Protein AF-A0A9J6GB82-F1 (afdb_monomer_lite)

Structure (mmCIF, N/CA/C/O backbone):
data_AF-A0A9J6GB82-F1
#
_entry.id   AF-A0A9J6GB82-F1
#
loop_
_atom_site.group_PDB
_atom_site.id
_atom_site.type_symbol
_atom_site.label_atom_id
_atom_site.label_alt_id
_atom_site.label_comp_id
_atom_site.label_asym_id
_atom_site.label_entity_id
_atom_site.label_seq_id
_atom_site.pdbx_PDB_ins_code
_atom_site.Cartn_x
_atom_site.Cartn_y
_atom_site.Cartn_z
_atom_site.occupancy
_atom_site.B_iso_or_equiv
_atom_site.auth_seq_id
_atom_site.auth_comp_id
_atom_site.auth_asym_id
_atom_site.auth_atom_id
_atom_site.pdbx_PDB_model_num
ATOM 1 N N . MET A 1 1 ? 5.779 -40.591 -22.120 1.00 40.41 1 MET A N 1
ATOM 2 C CA . MET A 1 1 ? 6.495 -39.303 -22.008 1.00 40.41 1 MET A CA 1
ATOM 3 C C . MET A 1 1 ? 5.461 -38.255 -21.638 1.00 40.41 1 MET A C 1
ATOM 5 O O . MET A 1 1 ? 4.477 -38.125 -22.351 1.00 40.41 1 MET A O 1
ATOM 9 N N . TYR A 1 2 ? 5.602 -37.665 -20.453 1.00 55.88 2 TYR A N 1
ATOM 10 C CA . TYR A 1 2 ? 4.615 -36.781 -19.829 1.00 55.88 2 TYR A CA 1
ATOM 11 C C . TYR A 1 2 ? 4.659 -35.373 -20.423 1.00 55.88 2 TYR A C 1
ATOM 13 O O . TYR A 1 2 ? 5.743 -34.880 -20.708 1.00 55.88 2 TYR A O 1
ATOM 21 N N . VAL A 1 3 ? 3.507 -34.705 -20.462 1.00 50.44 3 VAL A N 1
ATOM 22 C CA . VAL A 1 3 ? 3.383 -33.287 -20.090 1.00 50.44 3 VAL A CA 1
ATOM 23 C C . VAL A 1 3 ? 1.976 -33.082 -19.535 1.00 50.44 3 VAL A C 1
ATOM 25 O O . VAL A 1 3 ? 1.003 -32.949 -20.272 1.00 50.44 3 VAL A O 1
ATOM 28 N N . VAL A 1 4 ? 1.864 -33.134 -18.208 1.00 53.59 4 VAL A N 1
ATOM 29 C CA . VAL A 1 4 ? 0.681 -32.659 -17.488 1.00 53.59 4 VAL A CA 1
ATOM 30 C C . VAL A 1 4 ? 0.825 -31.141 -17.424 1.00 53.59 4 VAL A C 1
ATOM 32 O O . VAL A 1 4 ? 1.729 -30.641 -16.759 1.00 53.59 4 VAL A O 1
ATOM 35 N N . PHE A 1 5 ? -0.011 -30.404 -18.154 1.00 46.59 5 PHE A N 1
ATOM 36 C CA . PHE A 1 5 ? -0.054 -28.944 -18.079 1.00 46.59 5 PHE A CA 1
ATOM 37 C C . PHE A 1 5 ? -0.702 -28.521 -16.752 1.00 46.59 5 PHE A C 1
ATOM 39 O O . PHE A 1 5 ? -1.906 -28.286 -16.683 1.00 46.59 5 PHE A O 1
ATOM 46 N N . PHE A 1 6 ? 0.091 -28.420 -15.685 1.00 54.97 6 PHE A N 1
ATOM 47 C CA . PHE A 1 6 ? -0.259 -27.577 -14.542 1.00 54.97 6 PHE A CA 1
ATOM 48 C C . PHE A 1 6 ? -0.023 -26.123 -14.967 1.00 54.97 6 PHE A C 1
ATOM 50 O O . PHE A 1 6 ? 1.112 -25.656 -14.994 1.00 54.97 6 PHE A O 1
ATOM 57 N N . SER A 1 7 ? -1.076 -25.408 -15.369 1.00 50.91 7 SER A N 1
ATOM 58 C CA . SER A 1 7 ? -0.978 -23.957 -15.548 1.00 50.91 7 SER A CA 1
ATOM 59 C C . SER A 1 7 ? -0.964 -23.311 -14.164 1.00 50.91 7 SER A C 1
ATOM 61 O O . SER A 1 7 ? -1.966 -23.286 -13.453 1.00 50.91 7 SER A O 1
ATOM 63 N N . GLU A 1 8 ? 0.224 -22.869 -13.765 1.00 52.09 8 GLU A N 1
ATOM 64 C CA . GLU A 1 8 ? 0.531 -22.174 -12.521 1.00 52.09 8 GLU A CA 1
ATOM 65 C C . GLU A 1 8 ? -0.309 -20.897 -12.347 1.00 52.09 8 GLU A C 1
ATOM 67 O O . GLU A 1 8 ? 0.006 -19.841 -12.889 1.00 52.09 8 GLU A O 1
ATOM 72 N N . THR A 1 9 ? -1.359 -20.946 -11.529 1.00 51.50 9 THR A N 1
ATOM 73 C CA . THR A 1 9 ? -2.126 -19.745 -11.151 1.00 51.50 9 THR A CA 1
ATOM 74 C C . THR A 1 9 ? -1.518 -18.985 -9.962 1.00 51.50 9 THR A C 1
ATOM 76 O O . THR A 1 9 ? -2.016 -17.922 -9.598 1.00 51.50 9 THR A O 1
ATOM 79 N N . PHE A 1 10 ? -0.438 -19.492 -9.352 1.00 47.72 10 PHE A N 1
ATOM 80 C CA . PHE A 1 10 ? 0.203 -18.897 -8.166 1.00 47.72 10 PHE A CA 1
ATOM 81 C C . PHE A 1 10 ? 1.294 -17.862 -8.475 1.00 47.72 10 PHE A C 1
ATOM 83 O O . PHE A 1 10 ? 1.658 -17.069 -7.605 1.00 47.72 10 PHE A O 1
ATOM 90 N N . THR A 1 11 ? 1.814 -17.821 -9.700 1.00 55.34 11 THR A N 1
ATOM 91 C CA . THR A 1 11 ? 2.934 -16.939 -10.054 1.00 55.34 11 THR A CA 1
ATOM 92 C C . THR A 1 11 ? 2.508 -15.479 -10.213 1.00 55.34 11 THR A C 1
ATOM 94 O O . THR A 1 11 ? 3.229 -14.588 -9.770 1.00 55.34 11 THR A O 1
ATOM 97 N N . CYS A 1 12 ? 1.318 -15.194 -10.754 1.00 62.28 12 CYS A N 1
ATOM 98 C CA . CYS A 1 12 ? 0.902 -13.824 -11.094 1.00 62.28 12 CYS A CA 1
ATOM 99 C C . CYS A 1 12 ? 0.946 -12.847 -9.900 1.00 62.28 12 CYS A C 1
ATOM 101 O O . CYS A 1 12 ? 1.526 -11.765 -10.002 1.00 62.28 12 CYS A O 1
ATOM 103 N N . SER A 1 13 ? 0.409 -13.240 -8.741 1.00 68.31 13 SER A N 1
ATOM 104 C CA . SER A 1 13 ? 0.400 -12.385 -7.544 1.00 68.31 13 SER A CA 1
ATOM 105 C C . SER A 1 13 ? 1.794 -12.188 -6.948 1.00 68.31 13 SER A C 1
ATOM 107 O O . SER A 1 13 ? 2.110 -11.098 -6.474 1.00 68.31 13 SER A O 1
ATOM 109 N N . HIS A 1 14 ? 2.645 -13.216 -7.002 1.00 75.25 14 HIS A N 1
ATOM 110 C CA . HIS A 1 14 ? 4.022 -13.127 -6.519 1.00 75.25 14 HIS A CA 1
ATOM 111 C C . HIS A 1 14 ? 4.862 -12.178 -7.390 1.00 75.25 14 HIS A C 1
ATOM 113 O O . HIS A 1 14 ? 5.586 -11.328 -6.869 1.00 75.25 14 HIS A O 1
ATOM 119 N N . TYR A 1 15 ? 4.680 -12.235 -8.715 1.00 80.38 15 TYR A N 1
ATOM 120 C CA . TYR A 1 15 ? 5.343 -11.346 -9.678 1.00 80.38 15 TYR A CA 1
ATOM 121 C C . TYR A 1 15 ? 4.963 -9.868 -9.533 1.00 80.38 15 TYR A C 1
ATOM 123 O O . TYR A 1 15 ? 5.671 -8.999 -10.046 1.00 80.38 15 TYR A O 1
ATOM 131 N N . ARG A 1 16 ? 3.885 -9.550 -8.811 1.00 86.38 16 ARG A N 1
ATOM 132 C CA . ARG A 1 16 ? 3.457 -8.164 -8.605 1.00 86.38 16 ARG A CA 1
ATOM 133 C C . ARG A 1 16 ? 4.378 -7.399 -7.653 1.00 86.38 16 ARG A C 1
ATOM 135 O O . ARG A 1 16 ? 4.602 -6.211 -7.857 1.00 86.38 16 ARG A O 1
ATOM 142 N N . ALA A 1 17 ? 4.963 -8.062 -6.655 1.00 87.81 17 ALA A N 1
ATOM 143 C CA . ALA A 1 17 ? 5.850 -7.420 -5.682 1.00 87.81 17 ALA A CA 1
ATOM 144 C C . ALA A 1 17 ? 7.058 -6.695 -6.322 1.00 87.81 17 ALA A C 1
ATOM 146 O O . ALA A 1 17 ? 7.227 -5.500 -6.062 1.00 87.81 17 ALA A O 1
ATOM 147 N N . PRO A 1 18 ? 7.870 -7.330 -7.197 1.00 90.12 18 PRO A N 1
ATOM 148 C CA . PRO A 1 18 ? 8.981 -6.633 -7.844 1.00 90.12 18 PRO A CA 1
ATOM 149 C C . PRO A 1 18 ? 8.511 -5.508 -8.775 1.00 90.12 18 PRO A C 1
ATOM 151 O O . PRO A 1 18 ? 9.185 -4.486 -8.869 1.00 90.12 18 PRO A O 1
ATOM 154 N N . GLN A 1 19 ? 7.350 -5.640 -9.425 1.00 90.31 19 GLN A N 1
ATOM 155 C CA . GLN A 1 19 ? 6.799 -4.580 -10.278 1.00 90.31 19 GLN A CA 1
ATOM 156 C C . GLN A 1 19 ? 6.435 -3.326 -9.470 1.00 90.31 19 GLN A C 1
ATOM 158 O O . GLN A 1 19 ? 6.812 -2.219 -9.856 1.00 90.31 19 GLN A O 1
ATOM 163 N N . LEU A 1 20 ? 5.777 -3.502 -8.319 1.00 90.88 20 LEU A N 1
ATOM 164 C CA . LEU A 1 20 ? 5.459 -2.417 -7.386 1.00 90.88 20 LEU A CA 1
ATOM 165 C C . LEU A 1 20 ? 6.731 -1.754 -6.840 1.00 90.88 20 LEU A C 1
ATOM 167 O O . LEU A 1 20 ? 6.828 -0.528 -6.795 1.00 90.88 20 LEU A O 1
ATOM 171 N N . PHE A 1 21 ? 7.739 -2.555 -6.481 1.00 91.88 21 PHE A N 1
ATOM 172 C CA . PHE A 1 21 ? 9.018 -2.035 -6.001 1.00 91.88 21 PHE A CA 1
ATOM 173 C C . PHE A 1 21 ? 9.749 -1.220 -7.078 1.00 91.88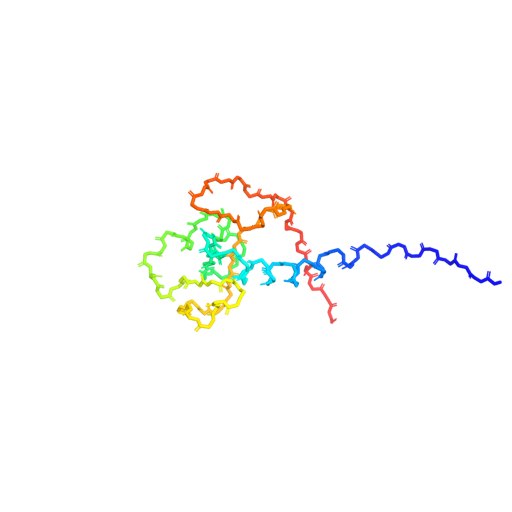 21 PHE A C 1
ATOM 175 O O . PHE A 1 21 ? 10.201 -0.107 -6.811 1.00 91.88 21 PHE A O 1
ATOM 182 N N . ILE A 1 22 ? 9.823 -1.724 -8.314 1.00 92.06 22 ILE A N 1
ATOM 183 C CA . ILE A 1 22 ? 10.440 -1.007 -9.439 1.00 92.06 22 ILE A CA 1
ATOM 184 C C . ILE A 1 22 ? 9.696 0.304 -9.726 1.00 92.06 22 ILE A C 1
ATOM 186 O O . ILE A 1 22 ? 10.341 1.320 -9.992 1.00 92.06 22 ILE A O 1
ATOM 190 N N . GLU A 1 23 ? 8.363 0.318 -9.662 1.00 90.69 23 GLU A N 1
ATOM 191 C CA . GLU A 1 23 ? 7.593 1.550 -9.855 1.00 90.69 23 GLU A CA 1
ATOM 192 C C . GLU A 1 23 ? 7.879 2.578 -8.755 1.00 90.69 23 GLU A C 1
ATOM 194 O O . GLU A 1 23 ? 8.097 3.744 -9.079 1.00 90.69 23 GLU A O 1
ATOM 199 N N . SER A 1 24 ? 7.988 2.148 -7.491 1.00 90.06 24 SER A N 1
ATOM 200 C CA . SER A 1 24 ? 8.310 3.041 -6.363 1.00 90.06 24 SER A CA 1
ATOM 201 C C . SER A 1 24 ? 9.652 3.769 -6.525 1.00 90.06 24 SER A C 1
ATOM 203 O O . SER A 1 24 ? 9.850 4.849 -5.978 1.00 90.06 24 SER A O 1
ATOM 205 N N . LEU A 1 25 ? 10.577 3.196 -7.302 1.00 90.94 25 LEU A N 1
ATOM 206 C CA . LEU A 1 25 ? 11.854 3.819 -7.645 1.00 90.94 25 LEU A CA 1
ATOM 207 C C . LEU A 1 25 ? 11.712 4.828 -8.800 1.00 90.94 25 LEU A C 1
ATOM 209 O O . LEU A 1 25 ? 12.344 5.885 -8.791 1.00 90.94 25 LEU A O 1
ATOM 213 N N . LYS A 1 26 ? 10.928 4.475 -9.827 1.00 87.50 26 LYS A N 1
ATOM 214 C CA . LYS A 1 26 ? 10.820 5.229 -11.086 1.00 87.50 26 LYS A CA 1
ATOM 215 C C . LYS A 1 26 ? 9.892 6.436 -10.979 1.00 87.50 26 LYS A C 1
ATOM 217 O O . LYS A 1 26 ? 10.190 7.480 -11.556 1.00 87.50 26 LYS A O 1
ATOM 222 N N . ASN A 1 27 ? 8.768 6.297 -10.282 1.00 77.19 27 ASN A N 1
ATOM 223 C CA . ASN A 1 27 ? 7.727 7.314 -10.232 1.00 77.19 27 ASN A CA 1
ATOM 224 C C . ASN A 1 27 ? 7.819 8.125 -8.933 1.00 77.19 27 ASN A C 1
ATOM 226 O O . ASN A 1 27 ? 7.295 7.721 -7.906 1.00 77.19 27 ASN A O 1
ATOM 230 N N . ARG A 1 28 ? 8.464 9.297 -8.985 1.00 74.00 28 AR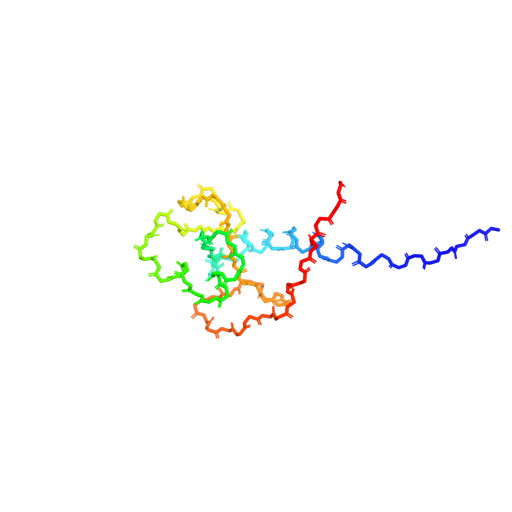G A N 1
ATOM 231 C CA . ARG A 1 28 ? 8.554 10.208 -7.825 1.00 74.00 28 ARG A CA 1
ATOM 232 C C . ARG A 1 28 ? 7.334 11.108 -7.638 1.00 74.00 28 ARG A C 1
ATOM 234 O O . ARG A 1 28 ? 7.218 11.751 -6.603 1.00 74.00 28 ARG A O 1
ATOM 241 N N . SER A 1 29 ? 6.455 11.190 -8.636 1.00 81.19 29 SER A N 1
ATOM 242 C CA . SER A 1 29 ? 5.224 11.986 -8.548 1.00 81.19 29 SER A CA 1
ATOM 243 C C . SER A 1 29 ? 4.094 11.275 -7.804 1.00 81.19 29 SER A C 1
ATOM 245 O O . SER A 1 29 ? 3.099 11.912 -7.473 1.00 81.19 29 SER A O 1
ATOM 247 N N . CYS A 1 30 ? 4.232 9.972 -7.546 1.00 82.56 30 CYS A N 1
ATOM 248 C CA . CYS A 1 30 ? 3.231 9.171 -6.859 1.00 82.56 30 CYS A CA 1
ATOM 249 C C . CYS A 1 30 ? 3.910 8.235 -5.856 1.00 82.56 30 CYS A C 1
ATOM 251 O O . CYS A 1 30 ? 4.680 7.362 -6.253 1.00 82.56 30 CYS A O 1
ATOM 253 N N . SER A 1 31 ? 3.606 8.413 -4.571 1.00 84.75 31 SER A N 1
ATOM 254 C CA . SER A 1 31 ? 4.101 7.561 -3.487 1.00 84.75 31 SER A CA 1
ATOM 255 C C . SER A 1 31 ? 3.065 6.515 -3.098 1.00 84.75 31 SER A C 1
ATOM 257 O O . SER A 1 31 ? 1.874 6.808 -2.998 1.00 84.75 31 SER A O 1
ATOM 259 N N . PHE A 1 32 ? 3.521 5.296 -2.812 1.00 90.31 32 PHE A N 1
ATOM 260 C CA . PHE A 1 32 ? 2.667 4.226 -2.302 1.00 90.31 32 PHE A CA 1
ATOM 261 C C . PHE A 1 32 ? 2.409 4.408 -0.803 1.00 90.31 32 PHE A C 1
ATOM 263 O O . PHE A 1 32 ? 2.970 3.685 0.020 1.00 90.31 32 PHE A O 1
AT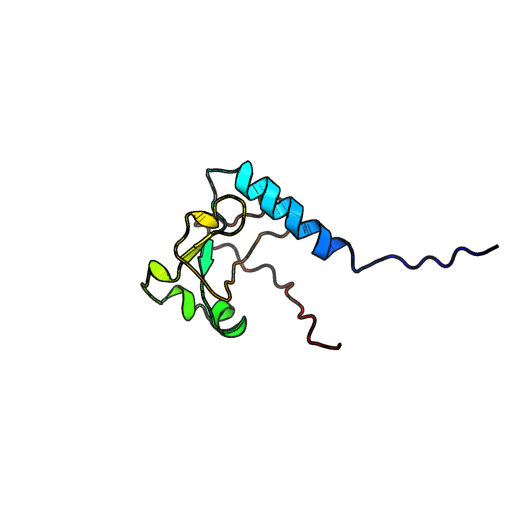OM 270 N N . VAL A 1 33 ? 1.582 5.392 -0.452 1.00 88.12 33 VAL A N 1
ATOM 271 C CA . VAL A 1 33 ? 1.228 5.693 0.940 1.00 88.12 33 VAL A CA 1
ATOM 272 C C . VAL A 1 33 ? 0.463 4.519 1.548 1.00 88.12 33 VAL A C 1
ATOM 274 O O . VAL A 1 33 ? -0.512 4.034 0.969 1.00 88.12 33 VAL A O 1
ATOM 277 N N . SER A 1 34 ? 0.908 4.064 2.714 1.00 88.88 34 SER A N 1
ATOM 278 C CA . SER A 1 34 ? 0.294 2.969 3.461 1.00 88.88 34 SER A CA 1
ATOM 279 C C . SER A 1 34 ? -0.068 3.385 4.878 1.00 88.88 34 SER A C 1
ATOM 281 O O . SER A 1 34 ? 0.553 4.274 5.456 1.00 88.88 34 SER A O 1
ATOM 283 N N . TYR A 1 35 ? -1.078 2.726 5.437 1.00 88.69 35 TYR A N 1
ATOM 284 C CA . TYR A 1 35 ? -1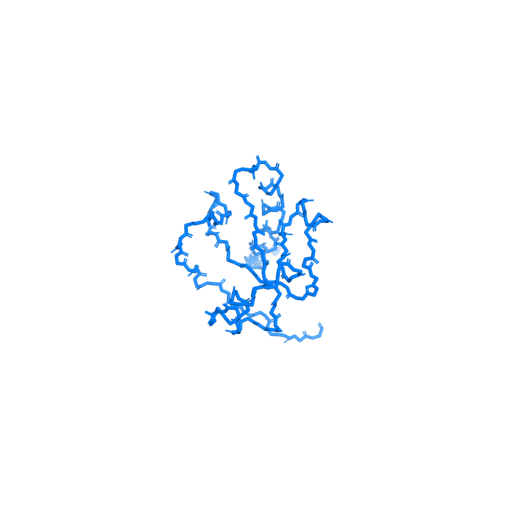.602 3.032 6.764 1.00 88.69 35 TYR A CA 1
ATOM 285 C C . TYR A 1 35 ? -1.475 1.825 7.676 1.00 88.69 35 TYR A C 1
ATOM 287 O O . TYR A 1 35 ? -1.803 0.704 7.278 1.00 88.69 35 TYR A O 1
ATOM 295 N N . GLU A 1 36 ? -1.019 2.060 8.900 1.00 89.69 36 GLU A N 1
ATOM 296 C CA . GLU A 1 36 ? -1.005 1.050 9.950 1.00 89.69 36 GLU A CA 1
ATOM 297 C C . GLU A 1 36 ? -2.433 0.725 10.413 1.00 89.69 36 GLU A C 1
ATOM 299 O O . GLU A 1 36 ? -3.171 1.593 10.890 1.00 89.69 36 GLU A O 1
ATOM 304 N N . CYS A 1 37 ? -2.827 -0.539 10.270 1.00 87.81 37 CYS A N 1
ATOM 305 C CA . CYS A 1 37 ? -4.121 -1.050 10.723 1.00 87.81 37 CYS A CA 1
ATOM 306 C C . CYS A 1 37 ? -3.917 -2.456 11.303 1.00 87.81 37 CYS A C 1
ATOM 308 O O . CYS A 1 37 ? -2.998 -3.172 10.899 1.00 87.81 37 CYS A O 1
ATOM 310 N N . ASP A 1 38 ? -4.785 -2.901 12.209 1.00 88.94 38 ASP A N 1
ATOM 311 C CA . ASP A 1 38 ? -4.627 -4.236 12.806 1.00 88.94 38 ASP A CA 1
ATOM 312 C C . ASP A 1 38 ? -5.005 -5.351 11.818 1.00 88.94 38 ASP A C 1
ATOM 314 O O . ASP A 1 38 ? -4.451 -6.460 11.831 1.00 88.94 38 ASP A O 1
ATOM 318 N N . ASN A 1 39 ? -5.945 -5.044 10.924 1.00 89.00 39 ASN A N 1
ATOM 319 C CA . ASN A 1 39 ? -6.500 -5.962 9.943 1.00 89.00 39 ASN A CA 1
ATOM 320 C C . ASN A 1 39 ? -7.002 -5.226 8.684 1.00 89.00 39 ASN A C 1
ATOM 322 O O . ASN A 1 39 ? -7.143 -4.004 8.639 1.00 89.00 39 ASN A O 1
ATOM 326 N N . TRP A 1 40 ? -7.307 -6.011 7.649 1.00 84.94 40 TRP A N 1
ATOM 327 C CA . TRP A 1 40 ? -7.811 -5.512 6.367 1.00 84.94 40 TRP A CA 1
ATOM 328 C C . TRP A 1 40 ? -9.196 -4.853 6.457 1.00 84.94 40 TRP A C 1
ATOM 330 O O . TRP A 1 40 ? -9.531 -3.996 5.641 1.00 84.94 40 TRP A O 1
ATOM 340 N N . GLU A 1 41 ? -10.037 -5.255 7.411 1.00 90.44 41 GLU A N 1
ATOM 341 C CA . GLU A 1 41 ? -11.399 -4.727 7.532 1.00 90.44 41 GLU A CA 1
ATOM 342 C C . GLU A 1 41 ? -11.416 -3.296 8.054 1.00 90.44 41 GLU A C 1
ATOM 344 O O . GLU A 1 41 ? -12.146 -2.461 7.523 1.00 90.44 41 GLU A O 1
ATOM 349 N N . GLU A 1 42 ? -10.545 -2.983 9.008 1.00 87.56 42 GLU A N 1
ATOM 350 C CA . GLU A 1 42 ? -10.297 -1.616 9.464 1.00 87.56 42 GLU A CA 1
ATOM 351 C C . GLU A 1 42 ? -9.821 -0.711 8.331 1.00 87.56 42 GLU A C 1
ATOM 353 O O . GLU A 1 42 ? -10.343 0.393 8.150 1.00 87.56 42 GLU A O 1
ATOM 358 N N . TYR A 1 43 ? -8.894 -1.210 7.509 1.00 86.25 43 TYR A N 1
ATOM 359 C CA . TYR A 1 43 ? -8.434 -0.481 6.334 1.00 86.25 43 TYR A CA 1
ATOM 360 C C . TYR A 1 43 ? -9.568 -0.239 5.328 1.00 86.25 43 TYR A C 1
ATOM 362 O O . TYR A 1 43 ? -9.797 0.895 4.912 1.00 86.25 43 TYR A O 1
ATOM 370 N N . LYS A 1 44 ? -10.368 -1.267 5.002 1.00 88.44 44 LYS A N 1
ATOM 371 C CA . LYS A 1 44 ? -11.560 -1.125 4.140 1.00 88.44 44 LYS A CA 1
ATOM 372 C C . LYS A 1 44 ? -12.553 -0.086 4.668 1.00 88.44 44 LYS A C 1
ATOM 374 O O . LYS A 1 44 ? -13.129 0.657 3.877 1.00 88.44 44 LYS A O 1
ATOM 379 N N . ASN A 1 45 ? -12.748 -0.038 5.983 1.00 88.56 45 ASN A N 1
ATOM 380 C CA . ASN A 1 45 ? -13.668 0.887 6.643 1.00 88.56 45 ASN A CA 1
ATOM 381 C C . ASN A 1 45 ? -13.066 2.287 6.858 1.00 88.56 45 ASN A C 1
ATOM 383 O O . ASN A 1 45 ? -13.734 3.157 7.425 1.00 88.56 45 ASN A O 1
ATOM 387 N N . LYS A 1 46 ? -11.825 2.520 6.405 1.00 84.62 46 LYS A N 1
ATOM 388 C CA . LYS A 1 46 ? -11.080 3.775 6.568 1.00 84.62 46 LYS A CA 1
ATOM 389 C C . LYS A 1 46 ? -10.968 4.221 8.028 1.00 84.62 46 LYS A C 1
ATOM 391 O O . LYS A 1 46 ? -10.948 5.416 8.315 1.00 84.62 46 LYS A O 1
ATOM 396 N N . THR A 1 47 ? -10.950 3.287 8.978 1.00 84.81 47 THR A N 1
ATOM 397 C CA . THR A 1 47 ? -10.859 3.627 10.408 1.00 84.81 47 THR A CA 1
ATOM 398 C C . THR A 1 47 ? -9.441 4.034 10.792 1.00 84.81 47 THR A C 1
ATOM 400 O O . THR A 1 47 ? -9.271 4.944 11.597 1.00 84.81 47 THR A O 1
ATOM 403 N N . CYS A 1 48 ? -8.428 3.413 10.185 1.00 81.69 48 CYS A N 1
ATOM 404 C CA . CYS A 1 48 ? -7.023 3.774 10.371 1.00 81.69 48 CYS A CA 1
ATOM 405 C C . CYS A 1 48 ? -6.608 5.026 9.582 1.00 81.69 48 CYS A C 1
ATOM 407 O O . CYS A 1 48 ? -5.801 5.796 10.085 1.00 81.69 48 CYS A O 1
ATOM 409 N N . GLU A 1 49 ? -7.207 5.298 8.416 1.00 78.31 49 GLU A N 1
ATOM 410 C CA . GLU A 1 49 ? -6.933 6.528 7.644 1.00 78.31 49 GLU A CA 1
ATOM 411 C C . GLU A 1 49 ? -7.351 7.808 8.389 1.00 78.31 49 GLU A C 1
ATOM 413 O O . GLU A 1 49 ? -6.785 8.870 8.162 1.00 78.31 49 GLU A O 1
ATOM 418 N N . LYS A 1 50 ? -8.340 7.716 9.290 1.00 70.94 50 LYS A N 1
ATOM 419 C CA . LYS A 1 50 ? -8.848 8.848 10.086 1.00 70.94 50 LYS A CA 1
ATOM 420 C C . LYS A 1 50 ? -8.019 9.150 11.334 1.00 70.94 50 LYS A C 1
ATOM 422 O O . LYS A 1 50 ? -8.339 10.089 12.058 1.00 70.94 50 LYS A O 1
ATOM 427 N N . LYS A 1 51 ? -7.014 8.328 11.644 1.00 66.00 51 LYS A N 1
ATOM 428 C CA . LYS A 1 51 ? -6.123 8.579 12.776 1.00 66.00 51 LYS A CA 1
ATOM 429 C C . LYS A 1 51 ? -5.111 9.630 12.311 1.00 66.00 51 LYS A C 1
ATOM 431 O O . LYS A 1 51 ? -4.239 9.312 11.512 1.00 66.00 51 LYS A O 1
ATOM 436 N N . ASP A 1 52 ? -5.218 10.864 12.808 1.00 60.56 52 ASP A N 1
ATOM 437 C CA . ASP A 1 52 ? -4.314 12.001 12.516 1.00 60.56 52 ASP A CA 1
ATOM 438 C C . ASP A 1 52 ? -2.892 11.822 13.100 1.00 60.56 52 ASP A C 1
ATOM 440 O O . ASP A 1 52 ? -2.239 12.754 13.566 1.00 60.56 52 ASP A O 1
ATOM 444 N N . ASN A 1 53 ? -2.377 10.596 13.091 1.00 71.06 53 ASN A N 1
ATOM 445 C CA . ASN A 1 53 ? -1.057 10.265 13.586 1.00 71.06 53 ASN A CA 1
ATOM 446 C C . ASN A 1 53 ? -0.130 10.059 12.394 1.00 71.06 53 ASN A C 1
ATOM 448 O O . ASN A 1 53 ? -0.028 8.963 11.847 1.00 71.06 53 ASN A O 1
ATOM 452 N N . SER A 1 54 ? 0.620 11.101 12.039 1.00 69.81 54 SER A N 1
ATOM 453 C CA . SER A 1 54 ? 1.676 11.025 11.018 1.00 69.81 54 SER A CA 1
ATOM 454 C C . SER A 1 54 ? 2.698 9.914 11.296 1.00 69.81 54 SER A C 1
ATOM 456 O O . SER A 1 54 ? 3.282 9.372 10.363 1.00 69.81 54 SER A O 1
ATOM 458 N N . SER A 1 55 ? 2.858 9.511 12.562 1.00 73.38 55 SER A N 1
ATOM 459 C CA . SER A 1 55 ? 3.688 8.374 12.979 1.00 73.38 55 SER A CA 1
ATOM 460 C C . SER A 1 55 ? 3.205 7.004 12.472 1.00 73.38 55 SER A C 1
ATOM 462 O O . SER A 1 55 ? 3.983 6.055 12.510 1.00 73.38 55 SER A O 1
ATOM 464 N N . GLN A 1 56 ? 1.950 6.886 12.031 1.00 81.00 56 GLN A N 1
ATOM 465 C CA . GLN A 1 56 ? 1.316 5.640 11.569 1.00 81.00 56 GLN A CA 1
ATOM 466 C C . GLN A 1 56 ? 1.275 5.527 10.037 1.00 81.00 56 GLN A C 1
ATOM 468 O O . GLN A 1 56 ? 0.817 4.521 9.494 1.00 81.00 56 GLN A O 1
ATOM 473 N N . ILE A 1 57 ? 1.757 6.558 9.335 1.00 86.94 57 ILE A N 1
ATOM 474 C CA . ILE A 1 57 ? 1.792 6.606 7.875 1.00 86.94 57 ILE A CA 1
ATOM 475 C C . ILE A 1 57 ? 3.128 6.044 7.394 1.00 86.94 57 ILE A C 1
ATOM 477 O O . ILE A 1 57 ? 4.200 6.494 7.806 1.00 86.94 57 ILE A O 1
ATOM 481 N N . GLY A 1 58 ? 3.072 5.055 6.512 1.00 89.62 58 GLY A N 1
ATOM 482 C CA . GLY A 1 58 ? 4.235 4.496 5.841 1.00 89.62 58 GLY A CA 1
ATOM 483 C C . GLY A 1 58 ? 4.240 4.746 4.340 1.00 89.62 58 GLY A C 1
ATOM 484 O O . GLY A 1 58 ? 3.347 5.369 3.766 1.00 89.62 58 GLY A O 1
ATOM 485 N N . GLU A 1 59 ? 5.278 4.215 3.707 1.00 90.62 59 GLU A N 1
ATOM 486 C CA . GLU A 1 59 ? 5.425 4.182 2.260 1.00 90.62 59 GLU A CA 1
ATOM 487 C C . GLU A 1 59 ? 5.906 2.787 1.856 1.00 90.62 59 GLU A C 1
ATOM 489 O O . GLU A 1 59 ? 6.857 2.256 2.432 1.00 90.62 59 GLU A O 1
ATOM 494 N N . MET A 1 60 ? 5.257 2.170 0.874 1.00 91.69 60 MET A N 1
ATOM 495 C CA . MET A 1 60 ? 5.708 0.901 0.310 1.00 91.69 60 MET A CA 1
ATOM 496 C C . MET A 1 60 ? 6.790 1.143 -0.752 1.00 91.69 60 MET A C 1
ATOM 498 O O . MET A 1 60 ? 6.683 2.039 -1.586 1.00 91.69 60 MET A O 1
ATOM 502 N N . GLY A 1 61 ? 7.808 0.281 -0.773 1.00 91.62 61 GLY A N 1
ATOM 503 C CA . GLY A 1 61 ? 8.829 0.262 -1.821 1.00 91.62 61 GLY A CA 1
ATOM 504 C C . GLY A 1 61 ? 10.164 0.859 -1.382 1.00 91.62 61 GLY A C 1
ATOM 505 O O . GLY A 1 61 ? 10.541 0.767 -0.212 1.00 91.62 61 GLY A O 1
ATOM 506 N N . TYR A 1 62 ? 10.910 1.440 -2.321 1.00 92.44 62 TYR A N 1
ATOM 507 C CA . TYR A 1 62 ? 12.292 1.882 -2.107 1.00 92.44 62 TYR A CA 1
ATOM 508 C C . TYR A 1 62 ? 12.428 2.945 -1.004 1.00 92.44 62 TYR A C 1
ATOM 510 O O . TYR A 1 62 ? 13.397 2.946 -0.247 1.00 92.44 62 TYR A O 1
ATOM 518 N N . TYR A 1 63 ? 11.443 3.836 -0.876 1.00 90.12 63 TYR A N 1
ATOM 519 C CA . TYR A 1 63 ? 11.455 4.915 0.115 1.00 90.12 63 TYR A CA 1
ATOM 520 C C . TYR A 1 63 ? 10.870 4.523 1.481 1.00 90.12 63 TYR A C 1
ATOM 522 O O . TYR A 1 63 ? 10.888 5.343 2.397 1.00 90.12 63 TYR A O 1
ATOM 530 N N . SER A 1 64 ? 10.467 3.260 1.668 1.00 91.19 64 SER A N 1
ATOM 531 C CA . SER A 1 64 ? 9.904 2.740 2.928 1.00 91.19 64 SER A CA 1
ATOM 532 C C . SER A 1 64 ? 10.745 3.045 4.165 1.00 91.19 64 SER A C 1
ATOM 534 O O . SER A 1 64 ? 10.208 3.402 5.210 1.00 91.19 64 SER A O 1
ATOM 536 N N . GLN A 1 65 ? 12.072 2.994 4.040 1.00 90.19 65 GLN A N 1
ATOM 537 C CA . GLN A 1 65 ? 13.001 3.299 5.131 1.00 90.19 65 GLN A CA 1
ATOM 538 C C . GLN A 1 65 ? 12.887 4.736 5.672 1.00 90.19 65 GLN A C 1
ATOM 540 O O . GLN A 1 65 ? 13.309 5.002 6.794 1.00 90.19 65 GLN A O 1
ATOM 545 N N . LYS A 1 66 ? 12.358 5.675 4.876 1.00 90.12 66 LYS A N 1
ATOM 546 C CA . LYS A 1 66 ? 12.189 7.083 5.264 1.00 90.12 66 LYS A CA 1
ATOM 547 C C . LYS A 1 66 ? 10.862 7.337 5.969 1.00 90.12 66 LYS A C 1
ATOM 549 O O . LYS A 1 66 ? 10.728 8.359 6.637 1.00 90.12 66 LYS A O 1
ATOM 554 N N . ALA A 1 67 ? 9.891 6.443 5.806 1.00 89.31 67 ALA A N 1
ATOM 555 C CA . ALA A 1 67 ? 8.567 6.623 6.364 1.00 89.31 67 ALA A CA 1
ATOM 556 C C . ALA A 1 67 ? 8.525 6.174 7.841 1.00 89.31 67 ALA A C 1
ATOM 558 O O . ALA A 1 67 ? 9.202 5.207 8.214 1.00 89.31 67 ALA A O 1
ATOM 559 N N . PRO A 1 68 ? 7.757 6.858 8.707 1.00 89.25 68 PRO A N 1
ATOM 560 C CA . PRO A 1 68 ? 7.693 6.544 10.134 1.00 89.25 68 PRO A CA 1
ATOM 561 C C . PRO A 1 68 ? 6.836 5.312 10.454 1.00 89.25 68 PRO A C 1
ATOM 563 O O . PRO A 1 68 ? 7.123 4.640 11.441 1.00 89.25 68 PRO A O 1
ATOM 566 N N . GLY A 1 69 ? 5.842 4.980 9.621 1.00 86.62 69 GLY A N 1
ATOM 567 C CA . GLY A 1 69 ? 4.914 3.872 9.857 1.00 86.62 69 GLY A CA 1
ATOM 568 C C . GLY A 1 69 ? 5.617 2.531 10.081 1.00 86.62 69 GLY A C 1
ATOM 569 O O . GLY A 1 69 ? 6.581 2.185 9.387 1.00 86.62 69 GLY A O 1
ATOM 570 N N . ARG A 1 70 ? 5.139 1.754 11.053 1.00 87.44 70 ARG A N 1
ATOM 571 C CA . ARG A 1 70 ? 5.639 0.412 11.401 1.00 87.44 70 ARG A CA 1
ATOM 572 C C . ARG A 1 70 ? 4.471 -0.574 11.461 1.00 87.44 70 ARG A C 1
ATOM 574 O O . ARG A 1 70 ? 3.336 -0.217 11.178 1.00 87.44 70 ARG A O 1
ATOM 581 N N . GLY A 1 71 ? 4.771 -1.836 11.760 1.00 88.81 71 GLY A N 1
ATOM 582 C CA . GLY A 1 71 ? 3.745 -2.864 11.907 1.00 88.81 71 GLY A CA 1
ATOM 583 C C . GLY A 1 71 ? 3.083 -3.265 10.587 1.00 88.81 71 GLY A C 1
ATOM 584 O O . GLY A 1 71 ? 3.683 -3.176 9.512 1.00 88.81 71 GLY A O 1
ATOM 585 N N . LYS A 1 72 ? 1.850 -3.771 10.684 1.00 89.25 72 LYS A N 1
ATOM 586 C CA . LYS A 1 72 ? 1.062 -4.197 9.525 1.00 89.25 72 LYS A CA 1
ATOM 587 C C . LYS A 1 72 ? 0.479 -2.971 8.849 1.00 89.25 72 LYS A C 1
ATOM 589 O O . LYS A 1 72 ? -0.287 -2.230 9.456 1.00 89.25 72 LYS A O 1
ATOM 594 N N . GLN A 1 73 ? 0.830 -2.792 7.585 1.00 90.62 73 GLN A N 1
ATOM 595 C CA . GLN A 1 73 ? 0.365 -1.658 6.811 1.00 90.62 73 GLN A CA 1
ATOM 596 C C . GLN A 1 73 ? -0.380 -2.103 5.569 1.00 90.62 73 GLN A C 1
ATOM 598 O O . GLN A 1 73 ? -0.039 -3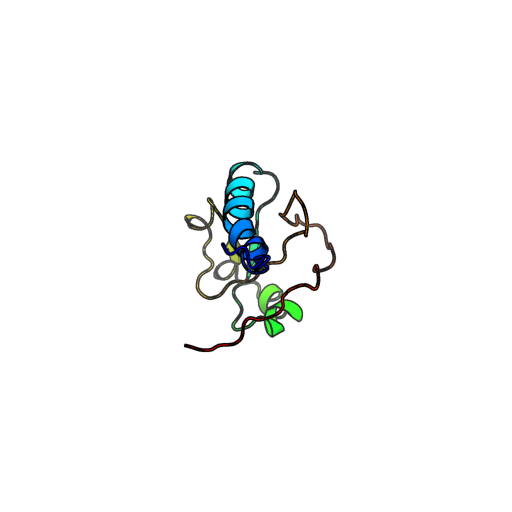.106 4.939 1.00 90.62 73 GLN A O 1
ATOM 603 N N . PHE A 1 74 ? -1.394 -1.326 5.220 1.00 90.00 74 PHE A N 1
ATOM 604 C CA . PHE A 1 74 ? -2.286 -1.615 4.116 1.00 90.00 74 PHE A CA 1
ATOM 605 C C . PHE A 1 74 ? -2.364 -0.411 3.182 1.00 90.00 74 PHE A C 1
ATOM 607 O O . PHE A 1 74 ? -2.334 0.742 3.614 1.00 90.00 74 PHE A O 1
ATOM 614 N N . LEU A 1 75 ? -2.430 -0.702 1.886 1.00 89.62 75 LEU A N 1
ATOM 615 C CA . LEU A 1 75 ? -2.673 0.273 0.835 1.00 89.62 75 LEU A CA 1
ATOM 616 C C . LEU A 1 75 ? -3.435 -0.382 -0.320 1.00 89.62 75 LEU A C 1
ATOM 618 O O . LEU A 1 75 ? -3.402 -1.605 -0.488 1.00 89.62 75 LEU A O 1
ATOM 622 N N . TYR A 1 76 ? -4.072 0.431 -1.155 1.00 88.44 76 TYR A N 1
ATOM 623 C CA . TYR A 1 76 ? -4.608 -0.016 -2.436 1.00 88.44 76 TYR A CA 1
ATOM 624 C C . TYR A 1 76 ? -3.661 0.318 -3.585 1.00 88.44 76 TYR A C 1
ATOM 626 O O . TYR A 1 76 ? -3.055 1.383 -3.626 1.00 88.44 76 TYR A O 1
ATOM 634 N N . THR A 1 77 ? -3.609 -0.573 -4.571 1.00 88.12 77 THR A N 1
ATOM 635 C CA . THR A 1 77 ? -2.912 -0.353 -5.843 1.00 88.12 77 THR A CA 1
ATOM 636 C C . THR A 1 77 ? -3.883 -0.494 -7.013 1.00 88.12 77 THR A C 1
ATOM 638 O O . THR A 1 77 ? -4.943 -1.129 -6.909 1.00 88.12 77 THR A O 1
ATOM 641 N N . ASN A 1 78 ? -3.546 0.119 -8.144 1.00 85.19 78 ASN A N 1
ATOM 642 C CA . ASN A 1 78 ? -4.243 -0.114 -9.405 1.00 85.19 78 ASN A CA 1
ATOM 643 C C . ASN A 1 78 ? -3.938 -1.507 -9.941 1.00 85.19 78 ASN A C 1
ATOM 645 O O . ASN A 1 78 ? -2.938 -2.124 -9.574 1.00 85.19 78 ASN A O 1
ATOM 649 N N . LYS A 1 79 ? -4.831 -2.015 -10.790 1.00 82.44 79 LYS A N 1
ATOM 650 C CA . LYS A 1 79 ? -4.663 -3.324 -11.424 1.00 82.44 79 LYS A CA 1
ATOM 651 C C . LYS A 1 79 ? -3.472 -3.333 -12.388 1.00 82.44 79 LYS A C 1
ATOM 653 O O . LYS A 1 79 ? -2.741 -4.315 -12.407 1.00 82.44 79 LYS A O 1
ATOM 658 N N . ASP A 1 80 ? -3.282 -2.231 -13.108 1.00 83.12 80 ASP A N 1
ATOM 659 C CA . ASP A 1 80 ? -2.288 -2.049 -14.164 1.00 83.12 80 ASP A CA 1
ATOM 660 C C . ASP A 1 80 ? -1.431 -0.794 -13.879 1.00 83.12 80 ASP A C 1
ATOM 662 O O . ASP A 1 80 ? -1.883 0.074 -13.121 1.00 83.12 80 ASP A O 1
ATOM 666 N N . PRO A 1 81 ? -0.211 -0.676 -14.446 1.00 82.94 81 PRO A N 1
ATOM 667 C CA . PRO A 1 81 ? 0.633 0.506 -14.282 1.00 82.94 81 PRO A CA 1
ATOM 668 C C . PRO A 1 81 ? -0.037 1.793 -14.814 1.00 82.94 81 PRO A C 1
ATOM 670 O O . PRO A 1 81 ? -0.636 1.750 -15.891 1.00 82.94 81 PRO A O 1
ATOM 673 N N . PRO A 1 82 ? 0.120 2.955 -14.149 1.00 87.44 82 PRO A N 1
ATOM 674 C CA . PRO A 1 82 ? 0.806 3.142 -12.872 1.00 87.44 82 PRO A CA 1
ATOM 675 C C . PRO A 1 82 ? 0.019 2.507 -11.717 1.00 87.44 82 PRO A C 1
ATOM 677 O O . PRO A 1 82 ? -1.163 2.790 -11.507 1.00 87.44 82 PRO A O 1
ATOM 680 N N . TYR A 1 83 ? 0.687 1.636 -10.962 1.00 87.75 83 TYR A N 1
ATOM 681 C CA . TYR A 1 83 ? 0.103 0.909 -9.842 1.00 87.75 83 TYR A CA 1
ATOM 682 C C . TYR A 1 83 ? -0.171 1.812 -8.645 1.00 87.75 83 TYR A C 1
ATOM 684 O O . TYR A 1 83 ? -1.069 1.518 -7.850 1.00 87.75 83 TYR A O 1
ATOM 692 N N . CYS A 1 84 ? 0.611 2.877 -8.491 1.00 86.81 84 CYS A N 1
ATOM 693 C CA . CYS A 1 84 ? 0.405 3.856 -7.444 1.00 86.81 84 CYS A CA 1
ATOM 694 C C . CYS A 1 84 ? -0.923 4.596 -7.647 1.00 86.81 84 CYS A C 1
ATOM 696 O O . CYS A 1 84 ? -1.247 5.054 -8.744 1.00 86.81 84 CYS A O 1
ATOM 698 N N . ARG A 1 85 ? -1.689 4.722 -6.563 1.00 76.56 85 ARG A N 1
ATOM 699 C CA . ARG A 1 85 ? -2.853 5.603 -6.499 1.00 76.56 85 ARG A CA 1
ATOM 700 C C . ARG A 1 85 ? -2.379 6.912 -5.908 1.00 76.56 85 ARG A C 1
ATOM 702 O O . ARG A 1 85 ? -1.943 6.931 -4.763 1.00 76.56 85 ARG A O 1
ATOM 709 N N . GLY A 1 86 ? -2.397 7.976 -6.704 1.00 66.19 86 GLY A N 1
ATOM 710 C CA . GLY A 1 86 ? -2.092 9.309 -6.193 1.00 66.19 86 GLY A CA 1
ATOM 711 C C . GLY A 1 86 ? -3.162 9.770 -5.199 1.00 66.19 86 GLY A C 1
ATOM 712 O O . GLY A 1 86 ? -3.989 8.988 -4.736 1.00 66.19 86 GLY A O 1
ATOM 713 N N . ASN A 1 87 ? -3.240 11.077 -4.952 1.00 55.44 87 ASN A N 1
ATOM 714 C CA . ASN A 1 87 ? -4.347 11.695 -4.202 1.00 55.44 87 ASN A CA 1
ATOM 715 C C . ASN A 1 87 ? -5.709 11.616 -4.938 1.00 55.44 87 ASN A C 1
ATOM 717 O O . ASN A 1 87 ? -6.586 12.452 -4.726 1.00 55.44 87 ASN A O 1
ATOM 721 N N . THR A 1 88 ? -5.885 10.658 -5.847 1.00 43.22 88 THR A N 1
ATOM 722 C CA . THR A 1 88 ? -7.120 10.408 -6.574 1.00 43.22 88 THR A CA 1
ATOM 723 C C . THR A 1 88 ? -7.912 9.338 -5.837 1.00 43.22 88 THR A C 1
ATOM 725 O O . THR A 1 88 ? -7.419 8.269 -5.483 1.00 43.22 88 THR A O 1
ATOM 728 N N . THR A 1 89 ? -9.174 9.655 -5.572 1.00 47.19 89 THR A N 1
ATOM 729 C CA . THR A 1 89 ? -10.188 8.835 -4.904 1.00 47.19 89 THR A CA 1
ATOM 730 C C . THR A 1 89 ? -10.629 7.638 -5.760 1.00 47.19 89 THR A C 1
ATOM 732 O O . THR A 1 89 ? -11.819 7.341 -5.869 1.00 47.19 89 THR A O 1
ATOM 735 N N . ASP A 1 90 ? -9.680 6.934 -6.375 1.00 42.34 90 ASP A N 1
ATOM 736 C CA . ASP A 1 90 ? -9.964 5.834 -7.284 1.00 42.34 90 ASP A CA 1
ATOM 737 C C . ASP A 1 90 ? -10.451 4.601 -6.507 1.00 42.34 90 ASP A C 1
ATOM 739 O O . ASP A 1 90 ? -9.870 4.216 -5.482 1.00 42.34 90 ASP A O 1
ATOM 743 N N . PRO A 1 91 ? -11.537 3.950 -6.961 1.00 44.97 91 PRO A N 1
ATOM 744 C CA . PRO A 1 91 ? -12.195 2.890 -6.212 1.00 44.97 91 PRO A CA 1
ATOM 745 C C . PRO A 1 91 ? -11.260 1.690 -6.005 1.00 44.97 91 PRO A C 1
ATOM 747 O O . PRO A 1 91 ? -10.542 1.301 -6.928 1.00 44.97 91 PRO A O 1
ATOM 750 N N . PRO A 1 92 ? -11.212 1.083 -4.802 1.00 47.97 92 PRO A N 1
ATOM 751 C CA . PRO A 1 92 ? -10.407 -0.109 -4.515 1.00 47.97 92 PRO A CA 1
ATOM 752 C C . PRO A 1 92 ? -10.706 -1.221 -5.516 1.00 47.97 92 PRO A C 1
ATOM 754 O O . PRO A 1 92 ? -11.855 -1.640 -5.662 1.00 47.97 92 PRO A O 1
ATOM 757 N N . SER A 1 93 ? -9.675 -1.696 -6.225 1.00 41.97 93 SER A N 1
ATOM 758 C CA . SER A 1 93 ? -9.826 -2.880 -7.065 1.00 41.97 93 SER A CA 1
ATOM 759 C C . SER A 1 93 ? -10.097 -4.060 -6.128 1.00 41.97 93 SER A C 1
ATOM 761 O O . SER A 1 93 ? -9.262 -4.444 -5.311 1.00 41.97 93 SER A O 1
ATOM 763 N N . LYS A 1 94 ? -11.336 -4.566 -6.156 1.00 40.25 94 LYS A N 1
ATOM 764 C CA . LYS A 1 94 ? -11.830 -5.624 -5.265 1.00 40.25 94 LYS A CA 1
ATOM 765 C C . LYS A 1 94 ? -11.276 -6.992 -5.664 1.00 40.25 94 LYS A C 1
ATOM 767 O O . LYS A 1 94 ? -12.031 -7.863 -6.078 1.00 40.25 94 LYS A O 1
ATOM 772 N N . HIS A 1 95 ? -9.967 -7.180 -5.554 1.00 37.69 95 HIS A N 1
ATOM 773 C CA . HIS A 1 95 ? -9.319 -8.489 -5.646 1.00 37.69 95 HIS A CA 1
ATOM 774 C C . HIS A 1 95 ? -8.207 -8.589 -4.590 1.00 37.69 95 HIS A C 1
ATOM 776 O O . HIS A 1 95 ? -7.027 -8.712 -4.893 1.00 37.69 95 HIS A O 1
ATOM 782 N N . CYS A 1 96 ? -8.612 -8.531 -3.320 1.00 42.06 96 CYS A N 1
ATOM 783 C CA . CYS A 1 96 ? -7.890 -9.198 -2.241 1.00 42.06 96 CYS A CA 1
ATOM 784 C C . CYS A 1 96 ? -8.731 -10.411 -1.851 1.00 42.06 96 CYS A C 1
ATOM 786 O O . CYS A 1 96 ? -9.733 -10.264 -1.154 1.00 42.06 96 CYS A O 1
ATOM 788 N N . LEU A 1 97 ? -8.346 -11.594 -2.323 1.00 43.94 97 LEU A N 1
ATOM 789 C CA . LEU A 1 97 ? -8.766 -12.842 -1.702 1.00 43.94 97 LEU A CA 1
ATOM 790 C C . LEU A 1 97 ? -7.560 -13.374 -0.936 1.00 43.94 97 LEU A C 1
ATOM 792 O O . LEU A 1 97 ? -6.589 -13.852 -1.515 1.00 43.94 97 LEU A O 1
ATOM 796 N N . GLN A 1 98 ? -7.626 -13.150 0.377 1.00 33.38 98 GLN A N 1
ATOM 797 C CA . GLN A 1 98 ? -7.041 -13.962 1.437 1.00 33.38 98 GLN A CA 1
ATOM 798 C C . GLN A 1 98 ? -6.500 -15.315 0.934 1.00 33.38 98 GLN A C 1
ATOM 800 O O . GLN A 1 98 ? -7.267 -16.143 0.452 1.00 33.38 98 GLN A O 1
ATOM 805 N N . CYS A 1 99 ? -5.220 -15.599 1.163 1.00 40.06 99 CYS A N 1
ATOM 806 C CA . CYS A 1 99 ? -4.835 -16.964 1.509 1.00 40.06 99 CYS A CA 1
ATOM 807 C C . CYS A 1 99 ? -4.789 -17.010 3.035 1.00 40.06 99 CYS A C 1
ATOM 809 O O . CYS A 1 99 ? -3.786 -16.676 3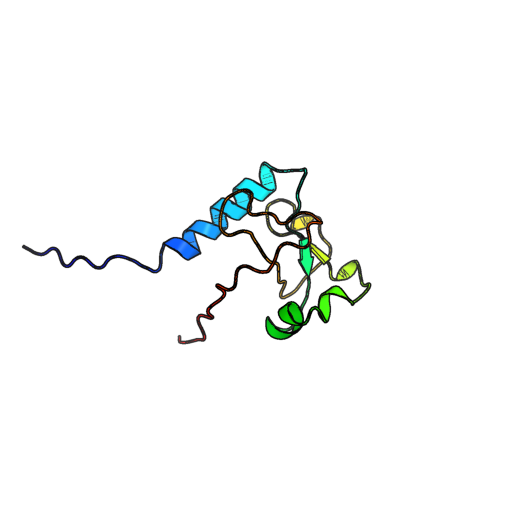.660 1.00 40.06 99 CYS A O 1
ATOM 811 N N . GLN A 1 100 ? -5.942 -17.310 3.634 1.00 35.38 100 GLN A N 1
ATOM 812 C CA . GLN A 1 100 ? -5.981 -17.863 4.981 1.00 35.38 100 GLN A CA 1
ATOM 813 C C . GLN A 1 100 ? -5.168 -19.160 4.970 1.00 35.38 100 GLN A C 1
ATOM 815 O O . GLN A 1 100 ? -5.395 -20.001 4.110 1.00 35.38 100 GLN A O 1
ATOM 820 N N . ASN A 1 101 ? -4.215 -19.234 5.901 1.00 36.94 101 ASN A N 1
ATOM 821 C CA . ASN A 1 101 ? -3.613 -20.405 6.544 1.00 36.94 101 ASN A CA 1
ATOM 822 C C . ASN A 1 101 ? -3.707 -21.759 5.820 1.00 36.94 101 ASN A C 1
ATOM 824 O O . ASN A 1 101 ? -4.807 -22.255 5.620 1.00 36.94 101 ASN A O 1
ATOM 828 N N . THR A 1 102 ? -2.570 -22.448 5.682 1.00 27.89 102 THR A N 1
ATOM 829 C CA . THR A 1 102 ? -2.276 -23.664 6.475 1.00 27.89 102 THR A CA 1
ATOM 830 C C . THR A 1 102 ? -0.859 -24.171 6.184 1.00 27.89 102 THR A C 1
ATOM 832 O O . THR A 1 102 ? -0.570 -24.479 5.034 1.00 27.89 102 THR A O 1
ATOM 835 N N . PHE A 1 103 ? -0.083 -24.287 7.273 1.00 36.75 103 PHE A N 1
ATOM 836 C CA . PHE A 1 103 ? 1.239 -24.910 7.486 1.00 36.75 103 PHE A CA 1
ATOM 837 C C . PHE A 1 103 ? 2.458 -24.351 6.743 1.00 36.75 103 PHE A C 1
ATOM 839 O O . PHE A 1 103 ? 2.532 -24.447 5.503 1.00 36.75 103 PHE A O 1
#

Secondary structure (DSSP, 8-state):
--------SSHHHHHHHHHHHHHHHH-TTS--EEEE-SSHHHHHTTTTTT---GGGEEE-SGGGGG----SSEE----SSSS----SS-PPP-S---------

Organism: Haemaphysalis longicornis (NCBI:txid44386)

Foldseek 3Di:
DDDDPPPDPPVPVVVVQVVLQVLCVVDPPFWQKKFDDPDPVCVVVCVRVPPPDQLGIATPHDCRVVGNRDDDIDGAFDPDPVRGDHVDPDDGPPPDDDPPDDD

pLDDT: mean 73.9, std 19.26, range [27.89, 92.44]

InterPro domains:
  IPR000734 Triacylglycerol lipase family [PTHR11610] (11-87)
  IPR013818 Lipase [PF00151] (8-83)
  IPR029058 Alpha/Beta hydrolase fold [G3DSA:3.40.50.1820] (2-85)
  IPR029058 Alpha/Beta hydrolase fold [SSF53474] (7-84)

Sequence (103 aa):
MYVVFFSETFTCSHYRAPQLFIESLKNRSCSFVSYECDNWEEYKNKTCEKKDNSSQIGEMGYYSQKAPGRGKQFLYTNKDPPYCRGNTTDPPSKHCLQCQNTF

Radius of gyration: 16.16 Å; chains: 1; bounding box: 27×51×36 Å